Protein AF-A0A7S0ALW5-F1 (afdb_monomer)

Foldseek 3Di:
DDDDDDDPVCVVVVVVVVVVVCVVVVVCVVVVVLVVQQVVQWDDWDWDQDPVVNDIDTDDTDRSVVVSVVVVVVVVVVCCVVVVVVVVVVVPDPPVVVDDPPPPVVVVVVVVVVPPDD

Radius of gyration: 29.43 Å; Cα contacts (8 Å, |Δi|>4): 43; chains: 1; bounding box: 55×24×99 Å

Mean predicted aligned error: 15.23 Å

Sequence (118 aa):
ICTGDRVDPAIGGTYMTLLNTLANLGGTWPASFAMLLVGQLTVPPDCVFDESASKDICTGGRDAYFPLQLAFSILGCLWIFFLGKKVDHIAALPDDAWRTHLDDDKGDFREADDGDDR

pLDDT: mean 74.65, std 13.17, range [40.34, 93.5]

InterPro domains:
  IPR004752 AmpG-like permease/Acetyl-coenzyme A transporter 1 [PTHR12778] (7-94)
  IPR024371 Acetyl-coenzyme A transporter 1-like [PF13000] (8-99)

Structure (mmCIF, N/CA/C/O backbone):
data_AF-A0A7S0ALW5-F1
#
_entry.id   AF-A0A7S0ALW5-F1
#
loop_
_atom_site.group_PDB
_atom_site.id
_atom_site.type_symbol
_atom_site.label_atom_id
_atom_site.label_alt_id
_atom_site.label_comp_id
_atom_site.label_asym_id
_atom_site.label_entity_id
_atom_site.label_seq_id
_atom_site.pdbx_PDB_ins_code
_atom_site.Cartn_x
_atom_site.Cartn_y
_atom_site.Cartn_z
_atom_site.occupancy
_atom_site.B_iso_or_equiv
_atom_site.auth_seq_id
_atom_site.auth_comp_id
_atom_site.auth_asym_id
_atom_site.auth_atom_id
_atom_site.pdbx_PDB_model_num
ATOM 1 N N . ILE A 1 1 ? 6.443 -13.787 49.291 1.00 40.34 1 ILE A N 1
ATOM 2 C CA . ILE A 1 1 ? 5.984 -14.910 48.447 1.00 40.34 1 ILE A CA 1
ATOM 3 C C . ILE A 1 1 ? 5.514 -14.290 47.141 1.00 40.34 1 ILE A C 1
ATOM 5 O O . ILE A 1 1 ? 4.756 -13.330 47.185 1.00 40.34 1 ILE A O 1
ATOM 9 N N . CYS A 1 2 ? 6.081 -14.704 46.012 1.00 58.75 2 CYS A N 1
ATOM 10 C CA . CYS A 1 2 ? 5.614 -14.266 44.704 1.00 58.75 2 CYS A CA 1
ATOM 11 C C . CYS A 1 2 ? 4.386 -15.111 44.372 1.00 58.75 2 CYS A C 1
ATOM 13 O O . CYS A 1 2 ? 4.532 -16.280 44.032 1.00 58.75 2 CYS A O 1
ATOM 15 N N . THR A 1 3 ? 3.193 -14.549 44.511 1.00 50.75 3 THR A N 1
ATOM 16 C CA . THR A 1 3 ? 1.987 -15.096 43.889 1.00 50.75 3 THR A CA 1
ATOM 17 C C . THR A 1 3 ? 1.642 -14.156 42.757 1.00 50.75 3 THR A C 1
ATOM 19 O O . THR A 1 3 ? 1.085 -13.082 42.968 1.00 50.75 3 THR A O 1
ATOM 22 N N . GLY A 1 4 ? 2.082 -14.539 41.559 1.00 67.12 4 GLY A N 1
ATOM 23 C CA . GLY A 1 4 ? 1.470 -14.015 40.356 1.00 67.12 4 GLY A CA 1
ATOM 24 C C . GLY A 1 4 ? 0.012 -14.437 40.372 1.00 67.12 4 GLY A C 1
ATOM 25 O O . GLY A 1 4 ? -0.275 -15.615 40.560 1.00 67.12 4 GLY A O 1
ATOM 26 N N . ASP A 1 5 ? -0.889 -13.487 40.187 1.00 50.84 5 ASP A N 1
ATOM 27 C CA . ASP A 1 5 ? -2.198 -13.824 39.672 1.00 50.84 5 ASP A CA 1
ATOM 28 C C . ASP A 1 5 ? -2.717 -12.682 38.801 1.00 50.84 5 ASP A C 1
ATOM 30 O O . ASP A 1 5 ? -2.871 -11.549 39.241 1.00 50.84 5 ASP A O 1
ATOM 34 N N . ARG A 1 6 ? -2.915 -13.074 37.538 1.00 52.25 6 ARG A N 1
ATOM 35 C CA . ARG A 1 6 ? -3.830 -12.554 36.519 1.00 52.25 6 ARG A CA 1
ATOM 36 C C . ARG A 1 6 ? -3.659 -11.086 36.146 1.00 52.25 6 ARG A C 1
ATOM 38 O O . ARG A 1 6 ? -4.180 -10.192 36.793 1.00 52.25 6 ARG A O 1
ATOM 45 N N . VAL A 1 7 ? -2.993 -10.898 35.000 1.00 51.41 7 VAL A N 1
ATOM 46 C CA . VAL A 1 7 ? -3.133 -9.713 34.147 1.00 51.41 7 VAL A CA 1
ATOM 47 C C . VAL A 1 7 ? -4.587 -9.262 34.176 1.00 51.41 7 VAL A C 1
ATOM 49 O O . VAL A 1 7 ? -5.494 -9.966 33.733 1.00 51.41 7 VAL A O 1
ATOM 52 N N . ASP A 1 8 ? -4.730 -8.097 34.782 1.00 44.12 8 ASP A N 1
ATOM 53 C CA . ASP A 1 8 ? -5.934 -7.363 35.075 1.00 44.12 8 ASP A CA 1
ATOM 54 C C . ASP A 1 8 ? -6.849 -7.176 33.848 1.00 44.12 8 ASP A C 1
ATOM 56 O O . ASP A 1 8 ? -6.415 -7.325 32.699 1.00 44.12 8 ASP A O 1
ATOM 60 N N . PRO A 1 9 ? -8.077 -6.669 34.064 1.00 52.53 9 PRO A N 1
ATOM 61 C CA . PRO A 1 9 ? -8.912 -5.972 33.068 1.00 52.53 9 PRO A CA 1
ATOM 62 C C . PRO A 1 9 ? -8.182 -4.960 32.142 1.00 52.53 9 PRO A C 1
ATOM 64 O O . PRO A 1 9 ? -8.770 -4.423 31.204 1.00 52.53 9 PRO A 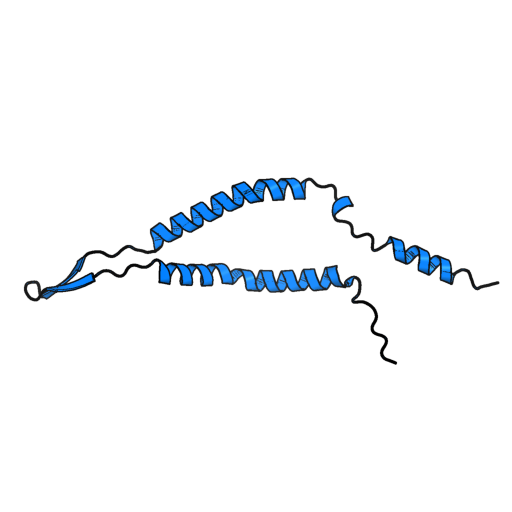O 1
ATOM 67 N N . ALA A 1 10 ? -6.883 -4.727 32.363 1.00 48.66 10 ALA A N 1
ATOM 68 C CA . ALA A 1 10 ? -5.881 -4.128 31.489 1.00 48.66 10 ALA A CA 1
ATOM 69 C C . ALA A 1 10 ? -5.890 -4.603 30.024 1.00 48.66 10 ALA A C 1
ATOM 71 O O . ALA A 1 10 ? -5.346 -3.897 29.180 1.00 48.66 10 ALA A O 1
ATOM 72 N N . ILE A 1 11 ? -6.539 -5.718 29.667 1.00 54.38 11 ILE A N 1
ATOM 73 C CA . ILE A 1 11 ? -6.725 -6.109 28.257 1.00 54.38 11 ILE A CA 1
ATOM 74 C C . ILE A 1 11 ? -7.426 -4.995 27.449 1.00 54.38 11 ILE A C 1
ATOM 76 O O . ILE A 1 11 ? -7.085 -4.780 26.293 1.00 54.38 11 ILE A O 1
ATOM 80 N N . GLY A 1 12 ? -8.302 -4.183 28.047 1.00 61.94 12 GLY A N 1
ATOM 81 C CA . GLY A 1 12 ? -8.849 -3.008 27.353 1.00 61.94 12 GLY A CA 1
ATOM 82 C C . GLY A 1 12 ? -7.788 -1.938 27.045 1.00 61.94 12 GLY A C 1
ATOM 83 O O . GLY A 1 12 ? -7.683 -1.470 25.915 1.00 61.94 12 GLY A O 1
ATOM 84 N N . GLY A 1 13 ? -6.960 -1.579 28.032 1.00 71.62 13 GLY A N 1
ATOM 85 C CA . GLY A 1 13 ? -5.988 -0.478 27.945 1.00 71.62 13 GLY A CA 1
ATOM 86 C C . GLY A 1 13 ? -4.661 -0.838 27.266 1.00 71.62 13 GLY A C 1
ATOM 87 O O . GLY A 1 13 ? -4.134 -0.056 26.471 1.00 71.62 13 GLY A O 1
ATOM 88 N N . THR A 1 14 ? -4.128 -2.034 27.523 1.00 75.19 14 THR A N 1
ATOM 89 C CA . THR A 1 14 ? -2.909 -2.555 26.891 1.00 75.19 14 THR A CA 1
ATOM 90 C C . THR A 1 14 ? -3.153 -2.855 25.418 1.00 75.19 14 THR A C 1
ATOM 92 O O . THR A 1 14 ? -2.303 -2.507 24.603 1.00 75.19 14 THR A O 1
ATOM 95 N N . TYR A 1 15 ? -4.319 -3.400 25.041 1.00 72.81 15 TYR A N 1
ATOM 96 C CA . TYR A 1 15 ? -4.648 -3.591 23.625 1.00 72.81 15 TYR A CA 1
ATOM 97 C C . TYR A 1 15 ? -5.052 -2.281 22.943 1.00 72.81 15 TYR A C 1
ATOM 99 O O . TYR A 1 15 ? -4.608 -2.066 21.823 1.00 72.81 15 TYR A O 1
ATOM 107 N N . MET A 1 16 ? -5.771 -1.353 23.595 1.00 79.19 16 MET A N 1
ATOM 108 C CA . MET A 1 16 ? -5.978 0.003 23.045 1.00 79.19 16 MET A CA 1
ATOM 109 C C . MET A 1 16 ? -4.652 0.694 22.727 1.00 79.19 16 MET A C 1
ATOM 111 O O . MET A 1 16 ? -4.490 1.277 21.658 1.00 79.19 16 MET A O 1
ATOM 115 N N . THR A 1 17 ? -3.694 0.628 23.652 1.00 84.81 17 THR A N 1
ATOM 116 C CA . THR A 1 17 ? -2.403 1.308 23.498 1.00 84.81 17 THR A CA 1
ATOM 117 C C . THR A 1 17 ? -1.510 0.592 22.491 1.00 84.81 17 THR A C 1
ATOM 119 O O . THR A 1 17 ? -0.872 1.255 21.680 1.00 84.81 17 THR A O 1
ATOM 122 N N . LEU A 1 18 ? -1.498 -0.745 22.484 1.00 82.69 18 LEU A N 1
ATOM 123 C CA . LEU A 1 18 ? -0.744 -1.547 21.518 1.00 82.69 18 LEU A CA 1
ATOM 124 C C . LEU A 1 18 ? -1.305 -1.402 20.100 1.00 82.69 18 LEU A C 1
ATOM 126 O O . LEU A 1 18 ? -0.546 -1.307 19.143 1.00 82.69 18 LEU A O 1
ATOM 130 N N . LEU A 1 19 ? -2.628 -1.345 19.948 1.00 79.75 19 LEU A N 1
ATOM 131 C CA . LEU A 1 19 ? -3.260 -1.046 18.665 1.00 79.75 19 LEU A CA 1
ATOM 132 C C . LEU A 1 19 ? -2.975 0.391 18.238 1.00 79.75 19 LEU A C 1
ATOM 134 O O . LEU A 1 19 ? -2.737 0.618 17.061 1.00 79.75 19 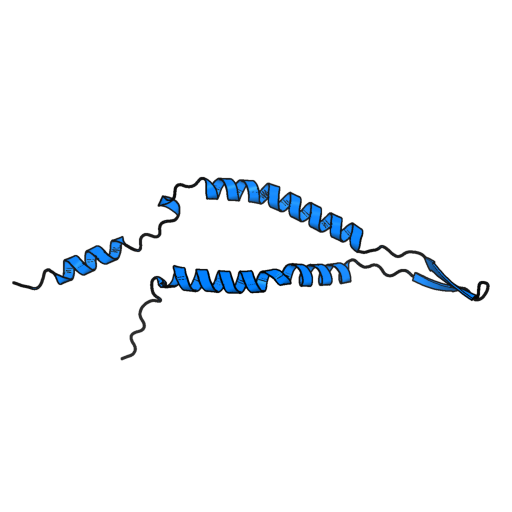LEU A O 1
ATOM 138 N N . ASN A 1 20 ? -2.906 1.345 19.169 1.00 79.94 20 ASN A N 1
ATOM 139 C CA . ASN A 1 20 ? -2.461 2.702 18.860 1.00 79.94 20 ASN A CA 1
ATOM 140 C C . ASN A 1 20 ? -0.988 2.759 18.442 1.00 79.94 20 ASN A C 1
ATOM 142 O O . ASN A 1 20 ? -0.657 3.475 17.501 1.00 79.94 20 ASN A O 1
ATOM 146 N N . THR A 1 21 ? -0.080 2.026 19.087 1.00 85.19 21 THR A N 1
ATOM 147 C CA . THR A 1 21 ? 1.322 1.978 18.644 1.00 85.19 21 THR A CA 1
ATOM 148 C C . THR A 1 21 ? 1.449 1.258 17.308 1.00 85.19 21 THR A C 1
ATOM 150 O O . THR A 1 21 ? 2.141 1.762 16.429 1.00 85.19 21 THR A O 1
ATOM 153 N N . LEU A 1 22 ? 0.725 0.156 17.098 1.00 81.31 22 LEU A N 1
ATOM 154 C CA . LEU A 1 22 ? 0.650 -0.525 15.804 1.00 81.31 22 LEU A CA 1
ATOM 155 C C . LEU A 1 22 ? 0.005 0.335 14.717 1.00 81.31 22 LEU A C 1
ATOM 157 O O . LEU A 1 22 ? 0.456 0.261 13.586 1.00 81.31 22 LEU A O 1
ATOM 161 N N . ALA A 1 23 ? -0.999 1.157 15.016 1.00 78.69 23 ALA A N 1
ATOM 162 C CA . ALA A 1 23 ? -1.623 2.061 14.050 1.00 78.69 23 ALA A CA 1
ATOM 163 C C . ALA A 1 23 ? -0.691 3.226 13.693 1.00 78.69 23 ALA A C 1
ATOM 165 O O . ALA A 1 23 ? -0.540 3.558 12.519 1.00 78.69 23 ALA A O 1
ATOM 166 N N . ASN A 1 24 ? 0.007 3.789 14.684 1.00 79.00 24 ASN A N 1
ATOM 167 C CA . ASN A 1 24 ? 1.014 4.829 14.464 1.00 79.00 24 ASN A CA 1
ATOM 168 C C . ASN A 1 24 ? 2.233 4.305 13.681 1.00 79.00 24 ASN A C 1
ATOM 170 O O . ASN A 1 24 ? 2.800 5.034 12.870 1.00 79.00 24 ASN A O 1
ATOM 174 N N . LEU A 1 25 ? 2.617 3.037 13.866 1.00 77.31 25 LEU A N 1
ATOM 175 C CA . LEU A 1 25 ? 3.685 2.380 13.097 1.00 77.31 25 LEU A CA 1
ATOM 176 C C . LEU A 1 25 ? 3.184 1.853 11.736 1.00 77.31 25 LEU A C 1
ATOM 178 O O . LEU A 1 25 ? 3.900 1.855 10.738 1.00 77.31 25 LEU A O 1
ATOM 182 N N . GLY A 1 26 ? 1.918 1.454 11.682 1.00 73.31 26 GLY A N 1
ATOM 183 C CA . GLY A 1 26 ? 1.190 0.962 10.518 1.00 73.31 26 GLY A CA 1
ATOM 184 C C . GLY A 1 26 ? 0.742 2.060 9.549 1.00 73.31 26 GLY A C 1
ATOM 185 O O . GLY A 1 26 ? 0.123 1.767 8.531 1.00 73.31 26 GLY A O 1
ATOM 186 N N . GLY A 1 27 ? 1.077 3.324 9.801 1.00 73.75 27 GLY A N 1
ATOM 187 C CA . GLY A 1 27 ? 0.924 4.387 8.806 1.00 73.75 27 GLY A CA 1
ATOM 188 C C . GLY A 1 27 ? 1.973 4.321 7.689 1.00 73.75 27 GLY A C 1
ATOM 189 O O . GLY A 1 27 ? 1.724 4.791 6.582 1.00 73.75 27 GLY A O 1
ATOM 190 N N . THR A 1 28 ? 3.141 3.720 7.946 1.00 76.50 28 THR A N 1
ATOM 191 C CA . THR A 1 28 ? 4.309 3.796 7.044 1.00 76.50 28 THR A CA 1
ATOM 192 C C . THR A 1 28 ? 4.615 2.493 6.303 1.00 76.50 28 THR A C 1
ATOM 194 O O . THR A 1 28 ? 5.143 2.537 5.191 1.00 76.50 28 THR A O 1
ATOM 197 N N . TRP A 1 29 ? 4.219 1.333 6.844 1.00 79.75 29 TRP A N 1
ATOM 198 C CA . TRP A 1 29 ? 4.384 0.035 6.170 1.00 79.75 29 TRP A CA 1
ATOM 199 C C . TRP A 1 29 ? 3.777 -0.058 4.755 1.00 79.75 29 TRP A C 1
ATOM 201 O O . TRP A 1 29 ? 4.388 -0.766 3.948 1.00 79.75 29 TRP A O 1
ATOM 211 N N . PRO A 1 30 ? 2.677 0.639 4.365 1.00 79.75 30 PRO A N 1
ATOM 212 C CA . PRO A 1 30 ? 2.135 0.472 3.019 1.00 79.75 30 PRO A CA 1
ATOM 213 C C . PRO A 1 30 ? 3.078 1.083 1.982 1.00 79.75 30 PRO A C 1
ATOM 215 O O . PRO A 1 30 ? 3.234 0.538 0.893 1.00 79.75 30 PRO A O 1
ATOM 218 N N . ALA A 1 31 ? 3.760 2.177 2.338 1.00 79.56 31 ALA A N 1
ATOM 219 C CA . ALA A 1 31 ? 4.738 2.830 1.478 1.00 79.56 31 ALA A CA 1
ATO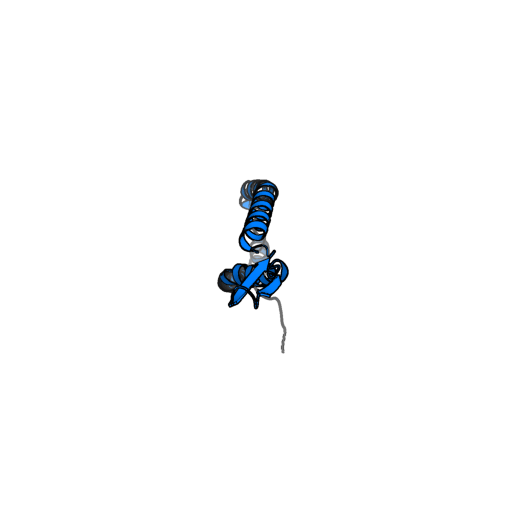M 220 C C . ALA A 1 31 ? 5.991 1.959 1.298 1.00 79.56 31 ALA A C 1
ATOM 222 O O . ALA A 1 31 ? 6.436 1.756 0.168 1.00 79.56 31 ALA A O 1
ATOM 223 N N . SER A 1 32 ? 6.513 1.377 2.385 1.00 82.38 32 SER A N 1
ATOM 224 C CA . SER A 1 32 ? 7.656 0.453 2.322 1.00 82.38 32 SER A CA 1
ATOM 225 C C . SER A 1 32 ? 7.338 -0.800 1.502 1.00 82.38 32 SER A C 1
ATOM 227 O O . SER A 1 32 ? 8.155 -1.239 0.693 1.00 82.38 32 SER A O 1
ATOM 229 N N . PHE A 1 33 ? 6.133 -1.355 1.658 1.00 82.75 33 PHE A N 1
ATOM 230 C CA . PHE A 1 33 ? 5.674 -2.502 0.876 1.00 82.75 33 PHE A CA 1
ATOM 231 C C . PHE A 1 33 ? 5.490 -2.155 -0.608 1.00 82.75 33 PHE A C 1
ATOM 233 O O . PHE A 1 33 ? 5.929 -2.907 -1.477 1.00 82.75 33 PHE A O 1
ATOM 240 N N . ALA A 1 34 ? 4.901 -0.994 -0.911 1.00 83.31 34 ALA A N 1
ATOM 241 C CA . ALA A 1 34 ? 4.743 -0.520 -2.281 1.00 83.31 34 ALA A CA 1
ATOM 242 C C . ALA A 1 34 ? 6.096 -0.326 -2.976 1.00 83.31 34 ALA A C 1
ATOM 244 O O . ALA A 1 34 ? 6.258 -0.789 -4.101 1.00 83.31 34 ALA A O 1
ATOM 245 N N . MET A 1 35 ? 7.084 0.282 -2.310 1.00 80.81 35 MET A N 1
ATOM 246 C CA . MET A 1 35 ? 8.430 0.439 -2.876 1.00 80.81 35 MET A CA 1
ATOM 247 C C . MET A 1 35 ? 9.128 -0.901 -3.125 1.00 80.81 35 MET A C 1
ATOM 249 O O . MET A 1 35 ? 9.794 -1.062 -4.147 1.00 80.81 35 MET A O 1
ATOM 253 N N . LEU A 1 36 ? 8.935 -1.886 -2.244 1.00 83.62 36 LEU A N 1
ATOM 254 C CA . LEU A 1 36 ? 9.460 -3.234 -2.458 1.00 83.62 36 LEU A CA 1
ATOM 255 C C . LEU A 1 36 ? 8.816 -3.904 -3.683 1.00 83.62 36 LEU A C 1
ATOM 2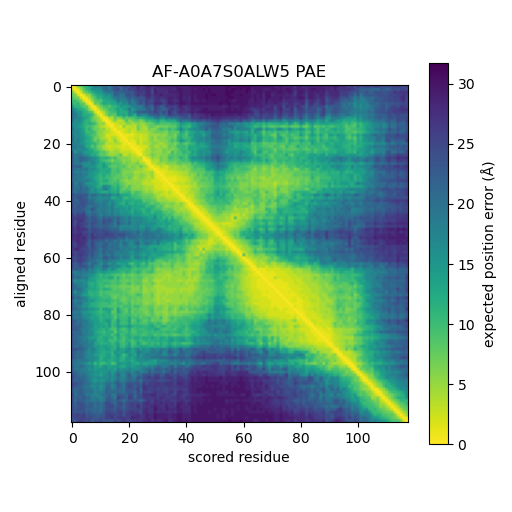57 O O . LEU A 1 36 ? 9.523 -4.505 -4.491 1.00 83.62 36 LEU A O 1
ATOM 261 N N . LEU A 1 37 ? 7.501 -3.749 -3.871 1.00 79.81 37 LEU A N 1
ATOM 262 C CA . LEU A 1 37 ? 6.796 -4.244 -5.058 1.00 79.81 37 LEU A CA 1
ATOM 263 C C . LEU A 1 37 ? 7.238 -3.531 -6.343 1.00 79.81 37 LEU A C 1
ATOM 265 O O . LEU A 1 37 ? 7.478 -4.204 -7.343 1.00 79.81 37 LEU A O 1
ATOM 269 N N . VAL A 1 38 ? 7.390 -2.198 -6.327 1.00 81.44 38 VAL A N 1
ATOM 270 C CA . VAL A 1 38 ? 7.927 -1.421 -7.466 1.00 8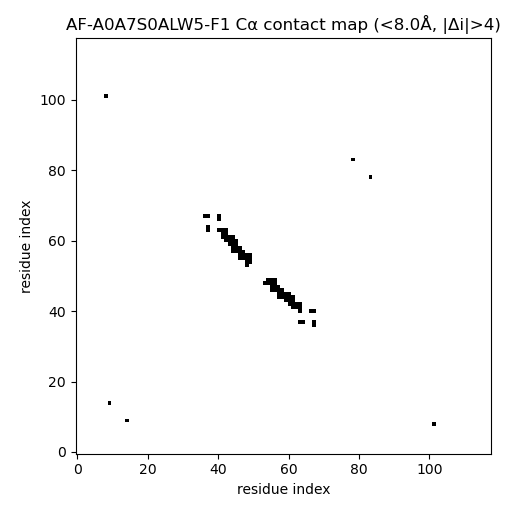1.44 38 VAL A CA 1
ATOM 271 C C . VAL A 1 38 ? 9.257 -2.011 -7.922 1.00 81.44 38 VAL A C 1
ATOM 273 O O . VAL A 1 38 ? 9.447 -2.222 -9.118 1.00 81.44 38 VAL A O 1
ATOM 276 N N . GLY A 1 39 ? 10.157 -2.315 -6.982 1.00 76.38 39 GLY A N 1
ATOM 277 C CA . GLY A 1 39 ? 11.464 -2.891 -7.294 1.00 76.38 39 GLY A CA 1
ATOM 278 C C . GLY A 1 39 ? 11.385 -4.238 -8.017 1.00 76.38 39 GLY A C 1
ATOM 279 O O . GLY A 1 39 ? 12.223 -4.515 -8.865 1.00 76.38 39 GLY A O 1
ATOM 280 N N . GLN A 1 40 ? 10.364 -5.052 -7.736 1.00 78.12 40 GLN A N 1
ATOM 281 C CA . GLN A 1 40 ? 10.159 -6.350 -8.396 1.00 78.12 40 GLN A CA 1
ATOM 282 C C . GLN A 1 40 ? 9.425 -6.236 -9.741 1.00 78.12 40 GLN A C 1
ATOM 284 O O . GLN A 1 40 ? 9.614 -7.065 -10.626 1.00 78.12 40 GLN A O 1
ATOM 289 N N . LEU A 1 41 ? 8.569 -5.224 -9.896 1.00 75.69 41 LEU A N 1
ATOM 290 C CA . LEU A 1 41 ? 7.745 -5.003 -11.091 1.00 75.69 41 LEU A CA 1
ATOM 291 C C . LEU A 1 41 ? 8.415 -4.110 -12.146 1.00 75.69 41 LEU A C 1
ATOM 293 O O . LEU A 1 41 ? 7.898 -3.997 -13.258 1.00 75.69 41 LEU A O 1
ATOM 297 N N . THR A 1 42 ? 9.536 -3.464 -11.814 1.00 78.69 42 THR A N 1
ATOM 298 C CA . THR A 1 42 ? 10.281 -2.606 -12.745 1.00 78.69 42 THR A CA 1
ATOM 299 C C . THR A 1 42 ? 11.081 -3.459 -13.719 1.00 78.69 42 THR A C 1
ATOM 301 O O . THR A 1 42 ? 12.005 -4.163 -13.321 1.00 78.69 42 THR A O 1
ATOM 304 N N . VAL A 1 43 ? 10.743 -3.369 -15.008 1.00 78.00 43 VAL A N 1
ATOM 305 C CA . VAL A 1 43 ? 11.524 -3.978 -16.091 1.00 78.00 43 VAL A CA 1
ATOM 306 C C . VAL A 1 43 ? 12.399 -2.884 -16.705 1.00 78.00 43 VAL A C 1
ATOM 308 O O . VAL A 1 43 ? 11.841 -1.980 -17.340 1.00 78.00 43 VAL A O 1
ATOM 311 N N . PRO A 1 44 ? 13.731 -2.916 -16.504 1.00 77.00 44 PRO A N 1
ATOM 312 C CA . PRO A 1 44 ? 14.615 -1.896 -17.050 1.00 77.00 44 PRO A CA 1
ATOM 313 C C . PRO A 1 44 ? 14.618 -1.944 -18.589 1.00 77.00 44 PRO A C 1
ATOM 315 O O . PRO A 1 44 ? 14.468 -3.022 -19.166 1.00 77.00 44 PRO A O 1
ATOM 318 N N . PRO A 1 45 ? 14.754 -0.789 -19.262 1.00 80.31 45 PRO A N 1
ATOM 319 C CA . PRO A 1 45 ? 14.944 -0.741 -20.707 1.00 80.31 45 PRO A CA 1
ATOM 320 C C . PRO A 1 45 ? 16.324 -1.290 -21.093 1.00 80.31 45 PRO A C 1
ATOM 322 O O . PRO A 1 45 ? 17.307 -1.041 -20.392 1.00 80.31 45 PRO A O 1
ATOM 325 N N . ASP A 1 46 ? 16.411 -1.974 -22.235 1.00 81.38 46 ASP A N 1
ATOM 326 C CA . ASP A 1 46 ? 17.696 -2.348 -22.824 1.00 81.38 46 ASP A CA 1
ATOM 327 C C . ASP A 1 46 ? 18.223 -1.164 -23.640 1.00 81.38 46 ASP A C 1
ATOM 329 O O . ASP A 1 46 ? 17.625 -0.761 -24.643 1.00 81.38 46 ASP A O 1
ATOM 333 N N . CYS A 1 47 ? 19.334 -0.584 -23.188 1.00 85.88 47 CYS A N 1
ATOM 334 C CA . CYS A 1 47 ? 19.990 0.538 -23.852 1.00 85.88 47 CYS A CA 1
ATOM 335 C C . CYS A 1 47 ? 21.273 0.072 -24.538 1.00 85.88 47 CYS A C 1
ATOM 337 O O . CYS A 1 47 ? 22.126 -0.565 -23.917 1.00 85.88 47 CYS A O 1
ATOM 339 N N . VAL A 1 48 ? 21.414 0.422 -25.815 1.00 86.25 48 VAL A N 1
ATOM 340 C CA . VAL A 1 48 ? 22.612 0.151 -26.614 1.00 86.25 48 VAL A CA 1
ATOM 341 C C . VAL A 1 48 ? 23.131 1.474 -27.170 1.00 86.25 48 VAL A C 1
ATOM 343 O O . VAL A 1 48 ? 22.354 2.291 -27.670 1.00 86.25 48 VAL A O 1
ATOM 346 N N . PHE A 1 49 ? 24.441 1.692 -27.070 1.00 86.50 49 PHE A N 1
ATOM 347 C CA . PHE A 1 49 ? 25.089 2.872 -27.634 1.00 86.50 49 PHE A CA 1
ATOM 348 C C . PHE A 1 49 ? 25.178 2.734 -29.157 1.00 86.50 49 PHE A C 1
ATOM 350 O O . PHE A 1 49 ? 25.772 1.774 -29.654 1.00 86.50 49 PHE A O 1
ATOM 357 N N . ASP A 1 50 ? 24.605 3.684 -29.896 1.00 83.62 50 ASP A N 1
ATOM 358 C CA . ASP A 1 50 ? 24.774 3.766 -31.345 1.00 83.62 50 ASP A CA 1
ATOM 359 C C . ASP A 1 50 ? 25.917 4.726 -31.693 1.00 83.62 50 ASP A C 1
ATOM 361 O O . ASP A 1 50 ? 25.812 5.945 -31.530 1.00 83.62 50 ASP A O 1
ATOM 365 N N . GLU A 1 51 ? 27.015 4.162 -32.202 1.00 82.81 51 GLU A N 1
ATOM 366 C CA . GLU A 1 51 ? 28.208 4.901 -32.634 1.00 82.81 51 GLU A CA 1
ATOM 367 C C . GLU A 1 51 ? 27.901 5.831 -33.822 1.00 82.81 51 GLU A C 1
ATOM 369 O O . GLU A 1 51 ? 28.462 6.921 -33.923 1.00 82.81 51 GLU A O 1
ATOM 374 N N . SER A 1 52 ? 26.948 5.443 -34.676 1.00 82.31 52 SER A N 1
ATOM 375 C CA . SER A 1 52 ? 26.580 6.171 -35.899 1.00 82.31 52 SER A CA 1
ATOM 376 C C . SER A 1 52 ? 25.836 7.475 -35.604 1.00 82.31 52 SER A C 1
ATOM 378 O O . SER A 1 52 ? 26.027 8.477 -36.293 1.00 82.31 52 SER A O 1
ATOM 380 N N . ALA A 1 53 ? 24.981 7.466 -34.579 1.00 81.38 53 ALA A N 1
ATOM 381 C CA . ALA A 1 53 ? 24.229 8.629 -34.120 1.00 81.38 53 ALA A CA 1
ATOM 382 C C . ALA A 1 53 ? 24.850 9.310 -32.890 1.00 81.38 53 ALA A C 1
ATOM 384 O O . ALA A 1 53 ? 24.317 10.323 -32.429 1.00 81.38 53 ALA A O 1
ATOM 385 N N . SER A 1 54 ? 25.955 8.782 -32.343 1.00 82.50 54 SER A N 1
ATOM 386 C CA . SER A 1 54 ? 26.555 9.218 -31.070 1.00 82.50 54 SER A CA 1
ATOM 387 C C . SER A 1 54 ? 25.519 9.343 -29.938 1.00 82.50 54 SER A C 1
ATOM 389 O O . SER A 1 54 ? 25.533 10.302 -29.164 1.00 82.50 54 SER A O 1
ATOM 391 N N . LYS A 1 55 ? 24.556 8.414 -29.888 1.00 86.94 55 LYS A N 1
ATOM 392 C CA . LYS A 1 55 ? 23.381 8.490 -29.010 1.00 86.94 55 LYS A CA 1
ATOM 393 C C . LYS A 1 55 ? 22.978 7.109 -28.505 1.00 86.94 55 LYS A C 1
ATOM 395 O O . LYS A 1 55 ? 23.006 6.138 -29.252 1.00 86.94 55 LYS A O 1
ATOM 400 N N . ASP A 1 56 ? 22.529 7.045 -27.256 1.00 84.38 56 ASP A N 1
ATOM 401 C CA . ASP A 1 56 ? 21.948 5.830 -26.691 1.00 84.38 56 ASP A CA 1
ATOM 402 C C . ASP A 1 56 ? 20.537 5.593 -27.239 1.00 84.38 56 ASP A C 1
ATOM 404 O O . ASP A 1 56 ? 19.649 6.450 -27.135 1.00 84.38 56 ASP A O 1
ATOM 408 N N . ILE A 1 57 ? 20.327 4.413 -27.820 1.00 83.31 57 ILE A N 1
ATOM 409 C CA . ILE A 1 57 ? 19.014 3.925 -28.230 1.00 83.31 57 ILE A CA 1
ATOM 410 C C . ILE A 1 57 ? 18.553 2.948 -27.152 1.00 83.31 57 ILE A C 1
ATOM 412 O O . ILE A 1 57 ? 19.101 1.858 -27.004 1.00 83.31 57 ILE A O 1
ATOM 416 N N . CYS A 1 58 ? 17.539 3.353 -26.390 1.00 83.69 58 CYS A N 1
ATOM 417 C CA . CYS A 1 58 ? 16.879 2.488 -25.420 1.00 83.69 58 CYS A CA 1
ATOM 418 C C . CYS A 1 58 ? 15.600 1.924 -26.041 1.00 83.69 58 CYS A C 1
ATOM 420 O O . CYS A 1 58 ? 14.697 2.677 -26.414 1.00 83.69 58 CYS A O 1
ATOM 422 N N . THR A 1 59 ? 15.529 0.601 -26.167 1.00 78.31 59 THR A N 1
ATOM 423 C CA . THR A 1 59 ? 14.366 -0.124 -26.693 1.00 78.31 59 THR A CA 1
ATOM 424 C C . THR A 1 59 ? 13.802 -1.049 -25.630 1.00 78.31 59 THR A C 1
ATOM 426 O O . THR A 1 59 ? 14.532 -1.791 -24.981 1.00 78.31 59 THR A O 1
ATOM 429 N N . GLY A 1 60 ? 12.480 -1.029 -25.468 1.00 73.62 60 GLY A N 1
ATOM 430 C CA . GLY A 1 60 ? 11.830 -1.745 -24.372 1.00 73.62 60 GLY A CA 1
ATOM 431 C C . GLY A 1 60 ? 11.922 -0.988 -23.046 1.00 73.62 60 GLY A C 1
ATOM 432 O O . GLY A 1 60 ? 12.387 0.146 -22.999 1.00 73.62 60 GLY A O 1
ATOM 433 N N . GLY A 1 61 ? 11.414 -1.609 -21.983 1.00 71.12 61 GLY A N 1
ATOM 434 C CA . GLY A 1 61 ? 11.201 -0.990 -20.673 1.00 71.12 61 GLY A CA 1
ATOM 435 C C . GLY A 1 61 ? 9.718 -0.719 -20.416 1.00 71.12 61 GLY A C 1
ATOM 436 O O . GLY A 1 61 ? 9.023 -0.121 -21.238 1.00 71.12 61 GLY A O 1
ATOM 437 N N . ARG A 1 62 ? 9.207 -1.198 -19.279 1.00 72.75 62 ARG A N 1
ATOM 438 C CA . ARG A 1 62 ? 7.832 -0.934 -18.834 1.00 72.75 62 ARG A CA 1
ATOM 439 C C . ARG A 1 62 ? 7.890 -0.295 -17.460 1.00 72.75 62 ARG A C 1
ATOM 441 O O . ARG A 1 62 ? 8.344 -0.929 -16.510 1.00 72.75 62 ARG A O 1
ATOM 448 N N . ASP A 1 63 ? 7.373 0.925 -17.358 1.00 77.94 63 ASP A N 1
ATOM 449 C CA . ASP A 1 63 ? 7.230 1.600 -16.074 1.00 77.94 63 ASP A CA 1
ATOM 450 C C . ASP A 1 63 ? 6.363 0.767 -15.130 1.00 77.94 63 ASP A C 1
ATOM 452 O O . ASP A 1 63 ? 5.225 0.408 -15.454 1.00 77.94 63 ASP A O 1
ATOM 456 N N . ALA A 1 64 ? 6.887 0.496 -13.934 1.00 80.25 64 ALA A N 1
ATOM 457 C CA . ALA A 1 64 ? 6.177 -0.250 -12.900 1.00 80.25 64 ALA A CA 1
ATOM 458 C C . ALA A 1 64 ? 4.946 0.496 -12.364 1.00 80.25 64 ALA A C 1
ATOM 460 O O . ALA A 1 64 ? 4.070 -0.128 -11.772 1.00 80.25 64 ALA A O 1
ATOM 461 N N . TYR A 1 65 ? 4.842 1.810 -12.597 1.00 82.19 65 TYR A N 1
ATOM 462 C CA . TYR A 1 65 ? 3.757 2.643 -12.079 1.00 82.19 65 TYR A CA 1
ATOM 463 C C . TYR A 1 65 ? 2.370 2.155 -12.522 1.00 82.19 65 TYR A C 1
ATOM 465 O O . TYR A 1 65 ? 1.509 1.902 -11.685 1.00 82.19 65 TYR A O 1
ATOM 473 N N . PHE A 1 66 ? 2.156 1.955 -13.824 1.00 83.81 66 PHE A N 1
ATOM 474 C CA . PHE A 1 66 ? 0.860 1.527 -14.360 1.00 83.81 66 PHE A CA 1
ATOM 475 C C . PHE A 1 66 ? 0.407 0.130 -13.894 1.00 83.81 66 PHE A C 1
ATOM 477 O O . PHE A 1 66 ? -0.733 0.008 -13.438 1.00 83.81 66 PHE A O 1
ATOM 484 N N . PRO A 1 67 ? 1.232 -0.938 -13.985 1.00 84.31 67 PRO A N 1
ATOM 485 C CA . PRO A 1 67 ? 0.832 -2.252 -13.486 1.00 84.31 67 PRO A CA 1
ATOM 486 C C . PRO A 1 67 ? 0.644 -2.264 -11.965 1.00 84.31 67 PRO A C 1
ATOM 488 O O . PRO A 1 67 ? -0.286 -2.908 -11.483 1.00 84.31 67 PRO A O 1
ATOM 491 N N . LEU A 1 68 ? 1.462 -1.524 -11.211 1.00 85.69 68 LEU A N 1
ATOM 492 C CA . LEU A 1 68 ? 1.322 -1.424 -9.760 1.00 85.69 68 LEU A CA 1
ATOM 493 C C . LEU A 1 68 ? 0.044 -0.684 -9.349 1.00 85.69 68 LEU A C 1
ATOM 495 O O . LEU A 1 68 ? -0.684 -1.153 -8.476 1.00 85.69 68 LEU A O 1
ATOM 499 N N . GLN A 1 69 ? -0.261 0.436 -10.008 1.00 86.56 69 GLN A N 1
ATOM 500 C CA . GLN A 1 69 ? -1.485 1.203 -9.783 1.00 86.56 69 GLN A CA 1
ATOM 501 C C . GLN A 1 69 ? -2.726 0.345 -10.046 1.00 86.56 69 GLN A C 1
ATOM 503 O O . GLN A 1 69 ? -3.663 0.346 -9.247 1.00 86.56 69 GLN A O 1
ATOM 508 N N . LEU A 1 70 ? -2.726 -0.422 -11.140 1.00 89.75 70 LEU A N 1
ATOM 509 C CA . LEU A 1 70 ? -3.820 -1.333 -11.465 1.00 89.75 70 LEU A CA 1
ATOM 510 C C . LEU A 1 70 ? -3.958 -2.445 -10.415 1.00 89.75 70 LEU A C 1
ATOM 512 O O . LEU A 1 70 ? -5.067 -2.715 -9.958 1.00 89.75 70 LEU A O 1
ATOM 516 N N . ALA A 1 71 ? -2.848 -3.056 -9.994 1.00 87.94 71 ALA A N 1
ATOM 517 C CA . ALA A 1 71 ? -2.851 -4.121 -8.995 1.00 87.94 71 ALA A CA 1
ATOM 518 C C . ALA A 1 71 ? -3.402 -3.646 -7.641 1.00 87.94 71 ALA A C 1
ATOM 520 O O . ALA A 1 71 ? -4.296 -4.289 -7.089 1.00 87.94 71 ALA A O 1
ATOM 521 N N . PHE A 1 72 ? -2.934 -2.502 -7.129 1.00 88.88 72 PHE A N 1
ATOM 522 C CA . PHE A 1 72 ? -3.442 -1.948 -5.871 1.00 88.88 72 PHE A CA 1
ATOM 523 C C . PHE A 1 72 ? -4.884 -1.465 -5.976 1.00 88.88 72 PHE A C 1
ATOM 525 O O . PHE A 1 72 ? -5.652 -1.653 -5.034 1.00 88.88 72 PHE A O 1
ATOM 532 N N . SER A 1 73 ? -5.286 -0.912 -7.122 1.00 92.25 73 SER A N 1
ATOM 533 C CA . SER A 1 73 ? -6.681 -0.535 -7.341 1.00 92.25 73 SER A CA 1
ATOM 534 C C . SER A 1 73 ? -7.601 -1.757 -7.326 1.00 92.25 73 SER A C 1
ATOM 536 O O . SER A 1 73 ? -8.640 -1.718 -6.674 1.00 92.25 73 SER A O 1
ATOM 538 N N . ILE A 1 74 ? -7.221 -2.857 -7.985 1.00 93.25 74 ILE A N 1
ATOM 539 C CA . ILE A 1 74 ? -7.999 -4.106 -7.979 1.00 93.25 74 ILE A CA 1
ATOM 540 C C . ILE A 1 74 ? -8.044 -4.702 -6.571 1.00 93.25 74 ILE A C 1
ATOM 542 O O . ILE A 1 74 ? -9.121 -5.056 -6.097 1.00 93.25 74 ILE A O 1
ATOM 546 N N . LEU A 1 75 ? -6.903 -4.777 -5.879 1.00 91.75 75 LEU A N 1
ATOM 547 C CA . LEU A 1 75 ? -6.825 -5.291 -4.511 1.00 91.75 75 LEU A CA 1
ATOM 548 C C . LEU A 1 75 ? -7.722 -4.487 -3.556 1.00 91.75 75 LEU A C 1
ATOM 550 O O . LEU A 1 75 ? -8.460 -5.077 -2.770 1.00 91.75 75 LEU A O 1
ATOM 554 N N . GLY A 1 76 ? -7.709 -3.155 -3.665 1.00 91.50 76 GLY A N 1
ATOM 555 C CA . GLY A 1 76 ? -8.573 -2.267 -2.889 1.00 91.50 76 GLY A CA 1
ATOM 556 C C . GLY A 1 76 ? -10.056 -2.486 -3.188 1.00 91.50 76 GLY A C 1
ATOM 557 O O . GLY A 1 76 ? -10.851 -2.641 -2.263 1.00 91.50 76 GLY A O 1
ATOM 558 N N . CYS A 1 77 ? -10.432 -2.579 -4.467 1.00 93.50 77 CYS A N 1
ATOM 559 C CA . CYS A 1 77 ? -11.812 -2.870 -4.864 1.00 93.50 77 CYS A CA 1
ATOM 560 C C . CYS A 1 77 ? -12.289 -4.234 -4.343 1.00 93.50 77 CYS A C 1
ATOM 562 O O . CYS A 1 77 ? -13.392 -4.330 -3.805 1.00 93.50 77 CYS A O 1
ATOM 564 N N . LEU A 1 78 ? -11.460 -5.277 -4.457 1.00 92.81 78 LEU A N 1
ATOM 565 C CA . LEU A 1 78 ? -11.765 -6.607 -3.926 1.00 92.81 78 LEU A CA 1
ATOM 566 C C . LEU A 1 78 ? -11.932 -6.558 -2.405 1.00 92.81 78 LEU A C 1
ATOM 568 O O . LEU A 1 78 ? -12.925 -7.058 -1.881 1.00 92.81 78 LEU A O 1
ATOM 572 N N . TRP A 1 79 ? -11.008 -5.915 -1.693 1.00 90.81 79 TRP A N 1
ATOM 573 C CA . TRP A 1 79 ? -11.071 -5.782 -0.240 1.00 90.81 79 TRP A CA 1
ATOM 574 C C . TRP A 1 79 ? -12.349 -5.081 0.219 1.00 90.81 79 TRP A C 1
ATOM 576 O O . TRP A 1 79 ? -13.047 -5.603 1.083 1.00 90.81 79 TRP A O 1
ATOM 586 N N . ILE A 1 80 ? -12.702 -3.945 -0.387 1.00 89.00 80 ILE A N 1
ATOM 587 C CA . ILE A 1 80 ? -13.926 -3.205 -0.048 1.00 89.00 80 ILE A CA 1
ATOM 588 C C . ILE A 1 80 ? -15.167 -4.058 -0.319 1.00 89.00 80 ILE A C 1
ATOM 590 O O . ILE A 1 80 ? -16.064 -4.109 0.517 1.00 89.00 80 ILE A O 1
ATOM 594 N N . PHE A 1 81 ? -15.217 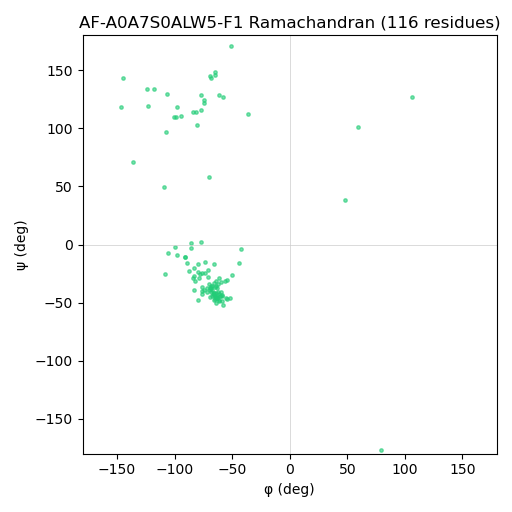-4.778 -1.441 1.00 90.94 81 PHE A N 1
ATOM 595 C CA . PHE A 1 81 ? -16.363 -5.628 -1.763 1.00 90.94 81 PHE A CA 1
ATOM 596 C C . PHE A 1 81 ? -16.519 -6.807 -0.788 1.00 90.94 81 PHE A C 1
ATOM 598 O O . PHE A 1 81 ? -17.630 -7.113 -0.352 1.00 90.94 81 PHE A O 1
ATOM 605 N N . PHE A 1 82 ? -15.416 -7.462 -0.411 1.00 88.88 82 PHE A N 1
ATOM 606 C CA . PHE A 1 82 ? -15.443 -8.625 0.481 1.00 88.88 82 PHE A CA 1
ATOM 607 C C . PHE A 1 82 ? -15.585 -8.253 1.958 1.00 88.88 82 PHE A C 1
ATOM 609 O O . PHE A 1 82 ? -16.393 -8.855 2.669 1.00 88.88 82 PHE A O 1
ATOM 616 N N . LEU A 1 83 ? -14.797 -7.292 2.440 1.00 86.00 83 LEU A N 1
ATOM 617 C CA . LEU A 1 83 ? -14.822 -6.885 3.840 1.00 86.00 83 LEU A CA 1
ATOM 618 C C . LEU A 1 83 ? -15.922 -5.883 4.137 1.00 86.00 83 LEU A C 1
ATOM 620 O O . LEU A 1 83 ? -16.413 -5.921 5.254 1.00 86.00 83 LEU A O 1
ATOM 624 N N . GLY A 1 84 ? -16.373 -5.071 3.179 1.00 85.12 84 GLY A N 1
ATOM 625 C CA . GLY A 1 84 ? -17.504 -4.163 3.390 1.00 85.12 84 GLY A CA 1
ATOM 626 C C . GLY A 1 84 ? -18.734 -4.916 3.889 1.00 85.12 84 GLY A C 1
ATOM 627 O O . GLY A 1 84 ? -19.280 -4.589 4.934 1.00 85.12 84 GLY A O 1
ATOM 628 N N . LYS A 1 85 ? -19.068 -6.049 3.256 1.00 85.38 85 LYS A N 1
ATOM 629 C CA . LYS A 1 85 ? -20.185 -6.898 3.705 1.00 85.38 85 LYS A CA 1
ATOM 630 C C . LYS A 1 85 ? -19.992 -7.479 5.109 1.00 85.38 85 LYS A C 1
ATOM 632 O O . LYS A 1 85 ? -20.971 -7.675 5.822 1.00 85.38 85 LYS A O 1
ATOM 637 N N . LYS A 1 86 ? -18.754 -7.802 5.496 1.00 84.00 86 LYS A N 1
ATOM 638 C CA . LYS A 1 86 ? -18.451 -8.327 6.837 1.00 84.00 86 LYS A CA 1
ATOM 639 C C . LYS A 1 86 ? -18.462 -7.223 7.887 1.00 84.00 86 LYS A C 1
ATOM 641 O O . LYS A 1 86 ? -18.963 -7.456 8.976 1.00 84.00 86 LYS A O 1
ATOM 646 N N . VAL A 1 87 ? -17.938 -6.046 7.560 1.00 85.88 87 VAL A N 1
ATOM 647 C CA . VAL A 1 87 ? -17.928 -4.877 8.441 1.00 85.88 87 VAL A CA 1
ATOM 648 C C . VAL A 1 87 ? -19.353 -4.407 8.694 1.00 85.88 87 VAL A C 1
ATOM 650 O O . VAL A 1 87 ? -19.700 -4.232 9.852 1.00 85.88 87 VAL A O 1
ATOM 653 N N . ASP A 1 88 ? -20.201 -4.324 7.665 1.00 82.62 88 ASP A N 1
ATOM 654 C CA . ASP A 1 88 ? -21.623 -3.993 7.826 1.00 82.62 88 ASP A CA 1
ATOM 655 C C . ASP A 1 88 ? -22.339 -5.008 8.720 1.00 82.62 88 ASP A C 1
ATOM 657 O O . ASP A 1 88 ? -23.142 -4.641 9.573 1.00 82.62 88 ASP A O 1
ATOM 661 N N . HIS A 1 89 ? -22.023 -6.297 8.553 1.00 85.88 89 HIS A N 1
ATOM 662 C CA . HIS A 1 89 ? -22.582 -7.337 9.407 1.00 85.88 89 HIS A CA 1
ATOM 663 C C . HIS A 1 89 ? -22.150 -7.161 10.862 1.00 85.88 89 HIS A C 1
ATOM 665 O O . HIS A 1 89 ? -23.004 -7.229 11.734 1.00 85.88 89 HIS A O 1
ATOM 671 N N . ILE A 1 90 ? -20.861 -6.903 11.112 1.00 83.88 90 ILE A N 1
ATOM 672 C CA . ILE A 1 90 ? -20.296 -6.721 12.457 1.00 83.88 90 ILE A CA 1
ATOM 673 C C . ILE A 1 90 ? -20.810 -5.427 13.109 1.00 83.88 90 ILE A C 1
ATOM 675 O O . ILE A 1 90 ? -21.091 -5.414 14.304 1.00 83.88 90 ILE A O 1
ATOM 679 N N . ALA A 1 91 ? -20.981 -4.362 12.325 1.00 81.19 91 ALA A N 1
ATOM 680 C CA . ALA A 1 91 ? -21.502 -3.075 12.776 1.00 81.19 91 ALA A CA 1
ATOM 681 C C . ALA A 1 91 ? -23.003 -3.113 13.106 1.00 81.19 91 ALA A C 1
ATOM 683 O O . ALA A 1 91 ? -23.481 -2.265 13.851 1.00 81.19 91 ALA A O 1
ATOM 684 N N . ALA A 1 92 ? -23.745 -4.083 12.563 1.00 86.31 92 ALA A N 1
ATOM 685 C CA . ALA A 1 92 ? -25.167 -4.272 12.839 1.00 86.31 92 ALA A CA 1
ATOM 686 C C . ALA A 1 92 ? -25.453 -5.111 14.099 1.00 86.31 92 ALA A C 1
ATOM 688 O O . ALA A 1 92 ? -26.625 -5.303 14.432 1.00 86.31 92 ALA A O 1
ATOM 689 N N . LEU A 1 93 ? -24.432 -5.645 14.783 1.00 84.50 93 LEU A N 1
ATOM 690 C CA . LEU A 1 93 ? -24.664 -6.343 16.048 1.00 84.50 93 LEU A CA 1
ATOM 691 C C . LEU A 1 93 ? -25.101 -5.343 17.133 1.00 84.50 93 LEU A C 1
ATOM 693 O O . LEU A 1 93 ? -24.607 -4.219 17.156 1.00 84.50 93 LEU A O 1
ATOM 697 N N . PRO A 1 94 ? -26.025 -5.730 18.029 1.00 78.25 94 PRO A N 1
ATOM 698 C CA . PRO A 1 94 ? -26.345 -4.933 19.208 1.00 78.25 94 PRO A CA 1
ATOM 699 C C . PRO A 1 94 ? -25.129 -4.846 20.143 1.00 78.25 94 PRO A C 1
ATOM 701 O O . PRO A 1 94 ? -24.364 -5.810 20.244 1.00 78.25 94 PRO A O 1
ATOM 704 N N . ASP A 1 95 ? -24.990 -3.723 20.858 1.00 66.44 95 ASP A N 1
ATOM 705 C CA . ASP A 1 95 ? -23.889 -3.435 21.797 1.00 66.44 95 ASP A CA 1
ATOM 706 C C . ASP A 1 95 ? -23.627 -4.551 22.826 1.00 66.44 95 ASP A C 1
ATOM 708 O O . ASP A 1 95 ? -22.502 -4.737 23.297 1.00 66.44 95 ASP A O 1
ATOM 712 N N . ASP A 1 96 ? -24.653 -5.345 23.130 1.00 65.94 96 ASP A N 1
ATOM 713 C CA . ASP A 1 96 ? -24.598 -6.488 24.042 1.00 65.94 96 ASP A CA 1
ATOM 714 C C . ASP A 1 96 ? -23.619 -7.580 23.570 1.00 65.94 96 ASP A C 1
ATOM 716 O O . ASP A 1 96 ? -23.019 -8.270 24.390 1.00 65.94 96 ASP A O 1
ATOM 720 N N . ALA A 1 97 ? -23.398 -7.715 22.256 1.00 69.62 97 ALA A N 1
ATOM 721 C CA . ALA A 1 97 ? -22.465 -8.689 21.683 1.00 69.62 97 ALA A CA 1
ATOM 722 C C . ALA A 1 97 ? -20.986 -8.311 21.884 1.00 69.62 97 ALA A C 1
ATOM 724 O O . ALA A 1 97 ? -20.101 -9.143 21.677 1.00 69.62 97 ALA A O 1
ATOM 725 N N . TRP A 1 98 ? -20.707 -7.059 22.257 1.00 69.44 98 TRP A N 1
ATOM 726 C CA . TRP A 1 98 ? -19.350 -6.538 22.457 1.00 69.44 98 TRP A CA 1
ATOM 727 C C . TRP A 1 98 ? -18.999 -6.376 23.938 1.00 69.44 98 TRP A C 1
ATOM 729 O O . TRP A 1 98 ? -17.853 -6.076 24.277 1.00 69.44 98 TRP A O 1
ATOM 739 N N . ARG A 1 99 ? -19.979 -6.571 24.825 1.00 66.62 99 ARG A N 1
ATOM 740 C CA . ARG A 1 99 ? -19.829 -6.408 26.265 1.00 66.62 99 ARG A CA 1
ATOM 741 C C . ARG A 1 99 ? -19.193 -7.667 26.857 1.00 66.62 99 ARG A C 1
ATOM 743 O O . ARG A 1 99 ? -19.765 -8.751 26.824 1.00 66.62 99 ARG A O 1
ATOM 750 N N . THR A 1 100 ? -17.979 -7.545 27.383 1.00 66.06 100 THR A N 1
ATOM 751 C CA . THR A 1 100 ? -17.322 -8.638 28.106 1.00 66.06 100 THR A CA 1
ATOM 752 C C . THR A 1 100 ? -17.920 -8.751 29.514 1.00 66.06 100 THR A C 1
ATOM 754 O O . THR A 1 100 ? -17.997 -7.759 30.235 1.00 66.06 100 THR A O 1
ATOM 757 N N . HIS A 1 101 ? -18.349 -9.954 29.913 1.00 59.06 101 HIS A N 1
ATOM 758 C CA . HIS A 1 101 ? -18.920 -10.279 31.235 1.00 59.06 101 HIS A CA 1
ATOM 759 C C . HIS A 1 101 ? -17.872 -10.227 32.370 1.00 59.06 101 HIS A C 1
ATOM 761 O O . HIS A 1 101 ? -17.607 -11.219 33.040 1.00 59.06 101 HIS A O 1
ATOM 767 N N . LEU A 1 102 ? -17.213 -9.084 32.566 1.00 58.78 102 LEU A N 1
ATOM 768 C CA . LEU A 1 102 ? -16.245 -8.877 33.653 1.00 58.78 102 LEU A CA 1
ATOM 769 C C . LEU A 1 102 ? -16.886 -8.322 34.936 1.00 58.78 102 LEU A C 1
ATOM 771 O O . LEU A 1 102 ? -16.231 -8.304 35.976 1.00 58.78 102 LEU A O 1
ATOM 775 N N . ASP A 1 103 ? -18.145 -7.883 34.876 1.00 57.03 103 ASP A N 1
ATOM 776 C CA . ASP A 1 103 ? -18.849 -7.296 36.023 1.00 57.03 103 ASP A CA 1
ATOM 777 C C . ASP A 1 103 ? -19.601 -8.332 36.882 1.00 57.03 103 ASP A C 1
ATOM 779 O O . ASP A 1 103 ? -19.917 -8.037 38.034 1.00 57.03 103 ASP A O 1
ATOM 783 N N . ASP A 1 104 ? -19.825 -9.551 36.378 1.00 58.75 104 ASP A N 1
ATOM 784 C CA . ASP A 1 104 ? -20.623 -10.571 37.080 1.00 58.75 104 ASP A CA 1
ATOM 785 C C . ASP A 1 104 ? -19.850 -11.266 38.223 1.00 58.75 104 ASP A C 1
ATOM 787 O O . ASP A 1 104 ? -20.446 -11.686 39.210 1.00 58.75 104 ASP A O 1
ATOM 791 N N . ASP A 1 105 ? -18.515 -11.311 38.159 1.00 57.28 105 ASP A N 1
ATOM 792 C CA . ASP A 1 105 ? -17.670 -11.984 39.169 1.00 57.28 105 ASP A CA 1
ATOM 793 C C . ASP A 1 105 ? -17.384 -11.090 40.399 1.00 57.28 105 ASP A C 1
ATOM 795 O O . ASP A 1 105 ? -17.063 -11.551 41.492 1.00 57.28 105 ASP A O 1
ATOM 799 N N . LYS A 1 106 ? -17.547 -9.766 40.251 1.00 55.28 106 LYS A N 1
ATOM 800 C CA . LYS A 1 106 ? -17.289 -8.782 41.321 1.00 55.28 106 LYS A CA 1
ATOM 801 C C . LYS A 1 106 ? -18.423 -8.671 42.342 1.00 55.28 106 LYS A C 1
ATOM 803 O O . LYS A 1 106 ? -18.210 -8.069 43.399 1.00 55.28 106 LYS A O 1
ATOM 808 N N . GLY A 1 107 ? -19.608 -9.177 41.997 1.00 53.91 107 GLY A N 1
ATOM 809 C CA . GLY A 1 107 ? -20.773 -9.245 42.880 1.00 53.91 107 GLY A CA 1
ATOM 810 C C . GLY A 1 107 ? -20.646 -10.373 43.899 1.00 53.91 107 GLY A C 1
ATOM 811 O O . GLY A 1 107 ? -20.861 -10.141 45.082 1.00 53.91 107 GLY A O 1
ATOM 812 N N . ASP A 1 108 ? -20.170 -11.542 43.468 1.00 56.75 108 ASP A N 1
ATOM 813 C CA . ASP A 1 108 ? -20.052 -12.726 44.329 1.00 56.75 108 ASP A CA 1
ATOM 814 C C . ASP A 1 108 ? -18.967 -12.552 45.408 1.00 56.75 108 ASP A C 1
ATOM 816 O O . ASP A 1 108 ? -19.161 -12.892 46.573 1.00 56.75 108 ASP A O 1
ATOM 820 N N . PHE A 1 109 ? -17.850 -11.892 45.071 1.00 55.72 109 PHE A N 1
ATOM 821 C CA . PHE A 1 109 ? -16.790 -11.623 46.051 1.00 55.72 109 PHE A CA 1
ATOM 822 C C . PHE A 1 109 ? -17.178 -10.562 47.097 1.00 55.72 109 PHE A C 1
ATOM 824 O O . PHE A 1 109 ? -16.670 -10.589 48.213 1.00 55.72 109 PHE A O 1
ATOM 831 N N . ARG A 1 110 ? -18.071 -9.618 46.758 1.00 56.03 110 ARG A N 1
ATOM 832 C CA . ARG A 1 110 ? -18.582 -8.631 47.728 1.00 56.03 110 ARG A CA 1
ATOM 833 C C . ARG A 1 110 ? -19.657 -9.203 48.641 1.00 56.03 110 ARG A C 1
ATOM 835 O O . ARG A 1 110 ? -19.774 -8.737 49.766 1.00 56.03 110 ARG A O 1
ATOM 842 N N . GLU A 1 111 ? -20.409 -10.192 48.176 1.00 54.91 111 GLU A N 1
ATOM 843 C CA . GLU A 1 111 ? -21.426 -10.853 48.995 1.00 54.91 111 GLU A CA 1
ATOM 844 C C . GLU A 1 111 ? -20.811 -11.890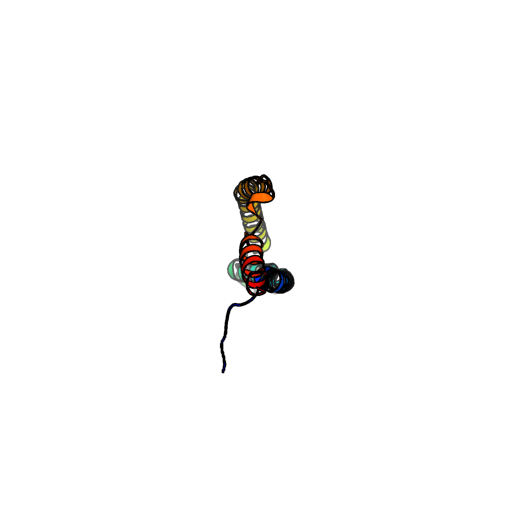 49.952 1.00 54.91 111 GLU A C 1
ATOM 846 O O . GLU A 1 111 ? -21.368 -12.159 51.013 1.00 54.91 111 GLU A O 1
ATOM 851 N N . ALA A 1 112 ? -19.626 -12.422 49.628 1.00 55.41 112 ALA A N 1
ATOM 852 C CA . ALA A 1 112 ? -18.873 -13.311 50.513 1.0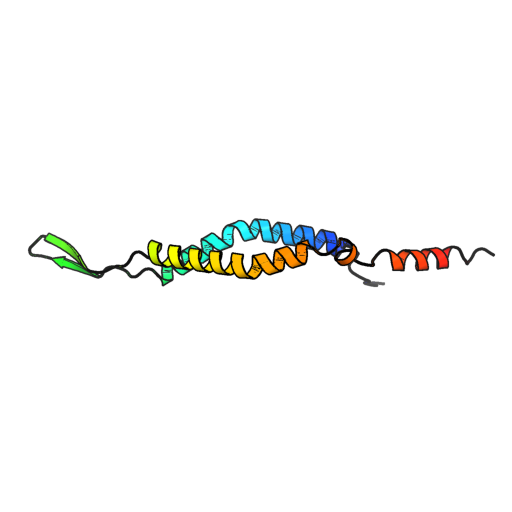0 55.41 112 ALA A CA 1
ATOM 853 C C . ALA A 1 112 ? -18.152 -12.586 51.671 1.00 55.41 112 ALA A C 1
ATOM 855 O O . ALA A 1 112 ? -17.901 -13.212 52.699 1.00 55.41 112 ALA A O 1
ATOM 856 N N . ASP A 1 113 ? -17.827 -11.295 51.526 1.00 55.25 113 ASP A N 1
ATOM 857 C CA . ASP A 1 113 ? -17.108 -10.509 52.550 1.00 55.25 113 ASP A CA 1
ATOM 858 C C . ASP A 1 113 ? -18.057 -9.865 53.585 1.00 55.25 113 ASP A C 1
ATOM 860 O O . ASP A 1 113 ? -17.660 -9.626 54.719 1.00 55.25 113 ASP A O 1
ATOM 864 N N . ASP A 1 114 ? -19.337 -9.658 53.244 1.00 58.66 114 ASP A N 1
ATOM 865 C CA . ASP A 1 114 ? -20.351 -9.074 54.151 1.00 58.66 114 ASP A CA 1
ATOM 866 C C . ASP A 1 114 ? -21.027 -10.125 55.069 1.00 58.66 114 ASP A C 1
ATOM 868 O O . ASP A 1 114 ? -21.925 -9.816 55.851 1.00 58.66 114 ASP A O 1
ATOM 872 N N . GLY A 1 115 ? -20.615 -11.397 54.971 1.00 55.84 115 GLY A N 1
ATOM 873 C CA . GLY A 1 115 ? -21.219 -12.528 55.685 1.00 55.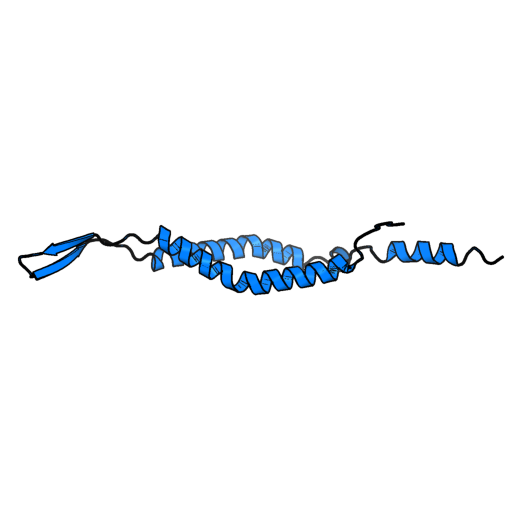84 115 GLY A CA 1
ATOM 874 C C . GLY A 1 115 ? -20.522 -12.969 56.980 1.00 55.84 115 GLY A C 1
ATOM 875 O O . GLY A 1 115 ? -21.088 -13.799 57.693 1.00 55.84 115 GLY A O 1
ATOM 876 N N . ASP A 1 116 ? -19.335 -12.442 57.298 1.00 55.84 116 ASP A N 1
ATOM 877 C CA . ASP A 1 116 ? -18.533 -12.832 58.476 1.00 55.84 116 ASP A CA 1
ATOM 878 C C . ASP A 1 116 ? -18.501 -11.719 59.540 1.00 55.84 116 ASP A C 1
ATOM 880 O O . ASP A 1 116 ? -17.454 -11.310 60.027 1.00 55.84 116 ASP A O 1
ATOM 884 N N . ASP A 1 117 ? -19.677 -11.197 59.894 1.00 54.12 117 ASP A N 1
ATOM 885 C CA . ASP A 1 117 ? -19.860 -10.325 61.062 1.00 54.12 117 ASP A CA 1
ATOM 886 C C . ASP A 1 117 ? -21.134 -10.762 61.817 1.00 54.12 117 ASP A C 1
ATOM 888 O O . ASP A 1 117 ? -22.200 -10.136 61.762 1.00 54.12 117 ASP A O 1
ATOM 892 N N . ARG A 1 118 ? -21.066 -11.931 62.473 1.00 46.94 118 ARG A N 1
ATOM 893 C CA . ARG A 1 118 ? -22.017 -12.327 63.524 1.00 46.94 118 ARG A CA 1
ATOM 894 C C . ARG A 1 118 ? -21.415 -13.280 64.553 1.00 46.94 118 ARG A C 1
ATOM 896 O O . ARG A 1 118 ? -20.869 -14.327 64.151 1.00 46.94 118 ARG A O 1
#

Secondary structure (DSSP, 8-state):
--------TTHHHHHHHHHHHHHHHTTTHHHHHHHHHHHHH-B--EEEEETTTTEEEEE--B-SHHHHHHHHHHHHHHHHHHHHHHHHHHHTS-GGGG----SSHHHHHHHHHTT---

Organism: NCBI:txid265543

Solvent-accessible surface area (backbone atoms only — not comparable to full-atom values): 7244 Å² total; per-residue (Å²): 133,92,74,88,75,74,90,54,84,49,62,62,57,56,47,52,50,50,50,48,52,49,49,69,55,55,69,51,51,63,58,58,51,48,53,55,48,41,67,73,54,47,44,77,49,52,68,45,78,35,80,91,73,74,42,75,49,66,54,72,55,48,72,29,63,64,63,49,52,51,50,54,50,51,52,51,52,51,46,49,64,61,46,45,61,50,50,54,55,62,70,67,54,61,73,74,81,73,58,74,86,70,68,68,65,61,54,58,61,54,59,63,66,75,67,83,81,130